Protein AF-A0A1Y3B7G5-F1 (afdb_monomer_lite)

Radius of gyration: 21.38 Å; chains: 1; bounding box: 63×50×47 Å

Structure (mmCIF, N/CA/C/O backbone):
data_AF-A0A1Y3B7G5-F1
#
_entry.id   AF-A0A1Y3B7G5-F1
#
loop_
_atom_site.group_PDB
_atom_site.id
_atom_site.type_symbol
_atom_site.label_atom_id
_atom_site.label_alt_id
_atom_site.label_comp_id
_atom_site.label_asym_id
_atom_site.label_entity_id
_atom_site.label_seq_id
_atom_site.pdbx_PDB_ins_code
_atom_site.Cartn_x
_atom_site.Cartn_y
_atom_site.Cartn_z
_atom_site.occupancy
_atom_site.B_iso_or_equiv
_atom_site.auth_seq_id
_atom_site.auth_comp_id
_atom_site.auth_asym_id
_atom_site.auth_atom_id
_atom_site.pdbx_PDB_model_num
ATOM 1 N N . SER A 1 1 ? 51.026 -21.043 24.829 1.00 43.31 1 SER A N 1
ATOM 2 C CA . SER A 1 1 ? 50.338 -20.040 25.660 1.00 43.31 1 SER A CA 1
ATOM 3 C C . SER A 1 1 ? 49.312 -19.300 24.830 1.00 43.31 1 SER A C 1
ATOM 5 O O . SER A 1 1 ? 49.704 -18.694 23.846 1.00 43.31 1 SER A O 1
ATOM 7 N N . HIS A 1 2 ? 48.044 -19.485 25.214 1.00 44.12 2 HIS A N 1
ATOM 8 C CA . HIS A 1 2 ? 46.829 -18.646 25.134 1.00 44.12 2 HIS A CA 1
ATOM 9 C C . HIS A 1 2 ? 46.890 -17.358 24.268 1.00 44.12 2 HIS A C 1
ATOM 11 O O . HIS A 1 2 ? 47.874 -16.636 24.314 1.00 44.12 2 HIS A O 1
ATOM 17 N N . SER A 1 3 ? 45.877 -16.963 23.488 1.00 45.88 3 SER A N 1
ATOM 18 C CA . SER A 1 3 ? 44.441 -17.000 23.791 1.00 45.88 3 SER A CA 1
ATOM 19 C C . SER A 1 3 ? 43.591 -16.850 22.524 1.00 45.88 3 SER A C 1
ATOM 21 O O . SER A 1 3 ? 43.829 -15.957 21.709 1.00 45.88 3 SER A O 1
ATOM 23 N N . GLY A 1 4 ? 42.544 -17.670 22.416 1.00 49.28 4 GLY A N 1
ATOM 24 C CA . GLY A 1 4 ? 41.399 -17.397 21.556 1.00 49.28 4 GLY A CA 1
ATOM 25 C C . GLY A 1 4 ? 40.561 -16.246 22.114 1.00 49.28 4 GLY A C 1
ATOM 26 O O . GLY A 1 4 ? 40.390 -16.127 23.325 1.00 49.28 4 GLY A O 1
ATOM 27 N N . HIS A 1 5 ? 40.023 -15.411 21.226 1.00 49.09 5 HIS A N 1
ATOM 28 C CA . HIS A 1 5 ? 39.014 -14.417 21.578 1.00 49.09 5 HIS A CA 1
ATOM 29 C C . HIS A 1 5 ? 37.692 -14.768 20.905 1.00 49.09 5 HIS A C 1
ATOM 31 O O . HIS A 1 5 ? 37.455 -14.510 19.724 1.00 49.09 5 HIS A O 1
ATOM 37 N N . HIS A 1 6 ? 36.839 -15.382 21.718 1.00 52.28 6 HIS A N 1
ATOM 38 C CA . HIS A 1 6 ? 35.413 -15.534 21.509 1.00 52.28 6 HIS A CA 1
ATOM 39 C C . HIS A 1 6 ? 34.762 -14.148 21.425 1.00 52.28 6 HIS A C 1
ATOM 41 O O . HIS A 1 6 ? 34.820 -13.383 22.383 1.00 52.28 6 HIS A O 1
ATOM 47 N N . HIS A 1 7 ? 34.093 -13.845 20.314 1.00 52.41 7 HIS A N 1
ATOM 48 C CA . HIS A 1 7 ? 33.145 -12.733 20.242 1.00 52.41 7 HIS A CA 1
ATOM 49 C C . HIS A 1 7 ? 31.744 -13.305 20.044 1.00 52.41 7 HIS A C 1
ATOM 51 O O . HIS A 1 7 ? 31.170 -13.277 18.959 1.00 52.41 7 HIS A O 1
ATOM 57 N N . SER A 1 8 ? 31.214 -13.861 21.130 1.00 49.69 8 SER A N 1
ATOM 58 C CA . SER A 1 8 ? 29.798 -14.182 21.283 1.00 49.69 8 SER A CA 1
ATOM 59 C C . SER A 1 8 ? 29.077 -12.933 21.788 1.00 49.69 8 SER A C 1
ATOM 61 O O . SER A 1 8 ? 28.769 -12.822 22.970 1.00 49.69 8 SER A O 1
ATOM 63 N N . SER A 1 9 ? 28.822 -11.961 20.917 1.00 52.50 9 SER A N 1
ATOM 64 C CA . SER A 1 9 ? 27.885 -10.875 21.215 1.00 52.50 9 SER A CA 1
ATOM 65 C C . SER A 1 9 ? 26.568 -11.186 20.518 1.00 52.50 9 SER A C 1
ATOM 67 O O . SER A 1 9 ? 26.358 -10.885 19.344 1.00 52.50 9 SER A O 1
ATOM 69 N N . GLY A 1 10 ? 25.681 -11.848 21.266 1.00 48.31 10 GLY A N 1
ATOM 70 C CA . GLY A 1 10 ? 24.293 -12.060 20.883 1.00 48.31 10 GLY A CA 1
ATOM 71 C C . GLY A 1 10 ? 23.637 -10.719 20.582 1.00 48.31 10 GLY A C 1
ATOM 72 O O . GLY A 1 10 ? 23.247 -9.983 21.486 1.00 48.31 10 GLY A O 1
ATOM 73 N N . THR A 1 11 ? 23.526 -10.395 19.297 1.00 56.56 11 THR A N 1
ATOM 74 C CA . THR A 1 11 ? 22.669 -9.308 18.849 1.00 56.56 11 THR A CA 1
ATOM 75 C C . THR A 1 11 ? 21.243 -9.792 19.057 1.00 56.56 11 THR A C 1
ATOM 77 O O . THR A 1 11 ? 20.764 -10.711 18.390 1.00 56.56 11 THR A O 1
ATOM 80 N N . SER A 1 12 ? 20.569 -9.219 20.050 1.00 52.69 12 SER A N 1
ATOM 81 C CA . SER A 1 12 ? 19.129 -9.332 20.225 1.00 52.69 12 SER A CA 1
ATOM 82 C C . SER A 1 12 ? 18.471 -8.764 18.969 1.00 52.69 12 SER A C 1
ATOM 84 O O . SER A 1 12 ? 18.180 -7.575 18.847 1.00 52.69 12 SER A O 1
ATOM 86 N N . SER A 1 13 ? 18.296 -9.634 17.980 1.00 52.88 13 SER A N 1
ATOM 87 C CA . SER A 1 13 ? 17.646 -9.369 16.708 1.00 52.88 13 SER A CA 1
ATOM 88 C C . SER A 1 13 ? 16.163 -9.175 16.989 1.00 52.88 13 SER A C 1
ATOM 90 O O . SER A 1 13 ? 15.345 -10.069 16.780 1.00 52.88 13 SER A O 1
ATOM 92 N N . ARG A 1 14 ? 15.810 -7.995 17.521 1.00 51.09 14 ARG A N 1
ATOM 93 C CA . ARG A 1 14 ? 14.420 -7.586 17.703 1.00 51.09 14 ARG A CA 1
ATOM 94 C C . ARG A 1 14 ? 13.791 -7.622 16.325 1.00 51.09 14 ARG A C 1
ATOM 96 O O . ARG A 1 14 ? 14.041 -6.759 15.483 1.00 51.09 14 ARG A O 1
ATOM 103 N N . THR A 1 15 ? 13.043 -8.686 16.084 1.00 61.31 15 THR A N 1
ATOM 104 C CA . THR A 1 15 ? 12.454 -8.980 14.792 1.00 61.31 15 THR A CA 1
ATOM 105 C C . THR A 1 15 ? 11.588 -7.783 14.441 1.00 61.31 15 THR A C 1
ATOM 107 O O . THR A 1 15 ? 10.715 -7.393 15.220 1.00 61.31 15 THR A O 1
ATOM 110 N N . ARG A 1 16 ? 11.892 -7.116 13.323 1.00 69.06 16 ARG A N 1
ATOM 111 C CA . ARG A 1 16 ? 11.153 -5.925 12.899 1.00 69.06 16 ARG A CA 1
ATOM 112 C C . ARG A 1 16 ? 9.677 -6.304 12.805 1.00 69.06 16 ARG A C 1
ATOM 114 O O . ARG A 1 16 ? 9.315 -7.105 11.945 1.00 69.06 16 ARG A O 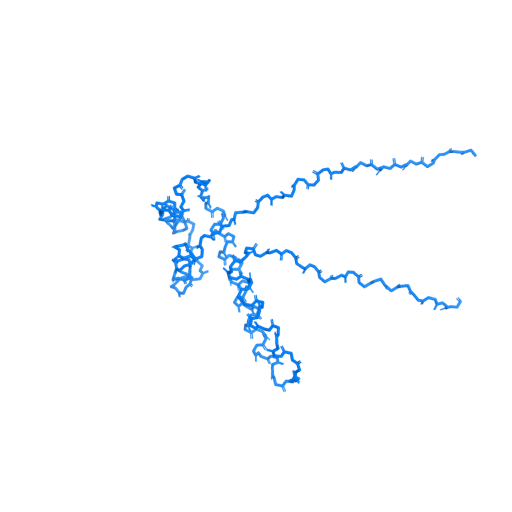1
ATOM 121 N N . ILE A 1 17 ? 8.847 -5.734 13.680 1.00 75.25 17 ILE A N 1
ATOM 122 C CA . ILE A 1 17 ? 7.403 -5.971 13.658 1.00 75.25 17 ILE A CA 1
ATOM 123 C C . ILE A 1 17 ? 6.881 -5.560 12.284 1.00 75.25 17 ILE A C 1
ATOM 125 O O . ILE A 1 17 ? 7.134 -4.447 11.811 1.00 75.25 17 ILE A O 1
ATOM 129 N N . ARG A 1 18 ? 6.204 -6.496 11.623 1.00 79.56 18 ARG A N 1
ATOM 130 C CA . ARG A 1 18 ? 5.656 -6.298 10.286 1.00 79.56 18 ARG A CA 1
ATOM 131 C C . ARG A 1 18 ? 4.338 -5.549 10.378 1.00 79.56 18 ARG A C 1
ATOM 133 O O . ARG A 1 18 ? 3.460 -5.915 11.148 1.00 79.56 18 ARG A O 1
ATOM 140 N N . THR A 1 19 ? 4.204 -4.518 9.554 1.00 87.75 19 THR A N 1
ATOM 141 C CA . THR A 1 19 ? 2.919 -3.872 9.295 1.00 87.75 19 THR A CA 1
ATOM 142 C C . THR A 1 19 ? 2.067 -4.822 8.452 1.00 87.75 19 THR A C 1
ATOM 144 O O . THR A 1 19 ? 2.437 -5.107 7.313 1.00 87.75 19 THR A O 1
ATOM 147 N N . SER A 1 20 ? 0.959 -5.323 9.001 1.00 87.88 20 SER A N 1
ATOM 148 C CA . SER A 1 20 ? -0.060 -6.069 8.252 1.00 87.88 20 SER A CA 1
ATOM 149 C C . SER A 1 20 ? -1.093 -5.116 7.652 1.00 87.88 20 SER A C 1
ATOM 151 O O . SER A 1 20 ? -1.337 -4.045 8.215 1.00 87.88 20 SER A O 1
ATOM 153 N N . PHE A 1 21 ? -1.666 -5.499 6.510 1.00 91.94 21 PHE A N 1
ATOM 154 C CA . PHE A 1 21 ? -2.811 -4.835 5.886 1.00 91.94 21 PHE A CA 1
ATOM 155 C C . PHE A 1 21 ? -4.056 -5.695 6.069 1.00 91.94 21 PHE A C 1
ATOM 157 O O . PHE A 1 21 ? -3.955 -6.921 6.068 1.00 91.94 21 PHE A O 1
ATOM 164 N N . ASP A 1 22 ? -5.202 -5.052 6.239 1.00 92.25 22 ASP A N 1
ATOM 165 C CA . ASP A 1 22 ? -6.476 -5.743 6.396 1.00 92.25 22 ASP A CA 1
ATOM 166 C C . ASP A 1 22 ? -6.935 -6.386 5.070 1.00 92.25 22 ASP A C 1
ATOM 168 O O . ASP A 1 22 ? -6.993 -5.688 4.047 1.00 92.25 22 ASP A O 1
ATOM 172 N N . PRO A 1 23 ? -7.237 -7.698 5.050 1.00 91.88 23 PRO A N 1
ATOM 173 C CA . PRO A 1 23 ? -7.547 -8.399 3.811 1.00 91.88 23 PRO A CA 1
ATOM 174 C C . PRO A 1 23 ? -8.897 -8.013 3.203 1.00 91.88 23 PRO A C 1
ATOM 176 O O . PRO A 1 23 ? -9.049 -8.120 1.987 1.00 91.88 23 PRO A O 1
ATOM 179 N N . GLU A 1 24 ? -9.854 -7.542 4.005 1.00 89.56 24 GLU A N 1
ATOM 180 C CA . GLU A 1 24 ? -11.214 -7.257 3.539 1.00 89.56 24 GLU A CA 1
ATOM 181 C C . GLU A 1 24 ? -11.396 -5.795 3.134 1.00 89.56 24 GLU A C 1
ATOM 183 O O . GLU A 1 24 ? -12.091 -5.505 2.162 1.00 89.56 24 GLU A O 1
ATOM 188 N N . LEU A 1 25 ? -10.754 -4.862 3.840 1.00 90.94 25 LEU A N 1
ATOM 189 C CA . LEU A 1 25 ? -10.997 -3.430 3.643 1.00 90.94 25 LEU A CA 1
ATOM 190 C C . LEU A 1 25 ? -9.833 -2.697 2.968 1.00 90.94 25 LEU A C 1
ATOM 192 O O . LEU A 1 25 ? -10.055 -1.772 2.181 1.00 90.94 25 LEU A O 1
ATOM 196 N N . GLU A 1 26 ? -8.589 -3.095 3.238 1.00 93.81 26 GLU A N 1
ATOM 197 C CA . GLU A 1 26 ? -7.404 -2.377 2.744 1.00 93.81 26 GLU A CA 1
ATOM 198 C C . GLU A 1 26 ? -6.863 -2.971 1.444 1.00 93.81 26 GLU A C 1
ATOM 200 O O . GLU A 1 26 ? -6.568 -2.231 0.498 1.00 93.81 26 GLU A O 1
ATOM 205 N N . LEU A 1 27 ? -6.744 -4.301 1.371 1.00 93.19 27 LEU A N 1
ATOM 206 C CA . LEU A 1 27 ? -6.206 -4.969 0.184 1.00 93.19 27 LEU A CA 1
ATOM 207 C C . LEU A 1 27 ? -7.034 -4.719 -1.088 1.00 93.19 27 LEU A C 1
ATOM 209 O O . LEU A 1 27 ? -6.414 -4.430 -2.115 1.00 93.19 27 LEU A O 1
ATOM 213 N N . PRO A 1 28 ? -8.384 -4.737 -1.078 1.00 94.56 28 PRO A N 1
ATOM 214 C CA . PRO A 1 28 ? -9.153 -4.471 -2.294 1.00 94.56 28 PRO A CA 1
ATOM 215 C C . PRO A 1 28 ? -8.892 -3.079 -2.883 1.00 94.56 28 PRO A C 1
ATOM 217 O O . PRO A 1 28 ? -8.795 -2.936 -4.104 1.00 94.56 28 PRO A O 1
ATOM 220 N N . LYS A 1 29 ? -8.694 -2.057 -2.036 1.00 95.00 29 LYS A N 1
ATOM 221 C CA . LYS A 1 29 ? -8.325 -0.705 -2.490 1.00 95.00 29 LYS A CA 1
ATOM 222 C C . LYS A 1 29 ? -6.931 -0.671 -3.102 1.00 95.00 29 LYS A C 1
ATOM 224 O O . LYS A 1 29 ? -6.753 -0.135 -4.192 1.00 95.00 29 LYS A O 1
ATOM 229 N N . LEU A 1 30 ? -5.957 -1.289 -2.433 1.00 95.62 30 LEU A N 1
ATOM 230 C CA . LEU A 1 30 ? -4.585 -1.376 -2.932 1.00 95.62 30 LEU A CA 1
ATOM 231 C C . LEU A 1 30 ? -4.514 -2.103 -4.284 1.00 95.62 30 LEU A C 1
ATOM 233 O O . LEU A 1 30 ? -3.807 -1.648 -5.182 1.00 95.62 30 LEU A O 1
ATOM 237 N N . HIS A 1 31 ? -5.284 -3.180 -4.466 1.00 93.50 31 HIS A N 1
ATOM 238 C CA . HIS A 1 31 ? -5.395 -3.875 -5.752 1.00 93.50 31 HIS A CA 1
ATOM 239 C C . HIS A 1 31 ? -6.027 -3.003 -6.837 1.00 93.50 31 HIS A C 1
ATOM 241 O O . HIS A 1 31 ? -5.496 -2.949 -7.947 1.00 93.50 31 HIS A O 1
ATOM 247 N N . LYS A 1 32 ? -7.113 -2.286 -6.520 1.00 95.44 32 LYS A N 1
ATOM 248 C CA . LYS A 1 32 ? -7.750 -1.352 -7.456 1.00 95.44 32 LYS A CA 1
ATOM 249 C C . LYS A 1 32 ? -6.761 -0.285 -7.931 1.00 95.44 32 LYS A C 1
ATOM 251 O O . LYS A 1 32 ? -6.545 -0.146 -9.132 1.00 95.44 32 LYS A O 1
ATOM 256 N N . TRP A 1 33 ? -6.090 0.400 -7.004 1.00 96.81 33 TRP A N 1
ATOM 257 C CA . TRP A 1 33 ? -5.093 1.414 -7.356 1.00 96.81 33 TRP A CA 1
ATOM 258 C C . TRP A 1 33 ? -3.904 0.832 -8.114 1.00 96.81 33 TRP A C 1
ATOM 260 O O . TRP A 1 33 ? -3.361 1.492 -8.992 1.00 96.81 33 TRP A O 1
ATOM 270 N N . PHE A 1 34 ? -3.498 -0.404 -7.815 1.00 95.25 34 PHE A N 1
ATOM 271 C CA . PHE A 1 34 ? -2.435 -1.077 -8.557 1.00 95.25 34 PHE A CA 1
ATOM 272 C C . PHE A 1 34 ? -2.817 -1.363 -10.013 1.00 95.25 34 PHE A C 1
ATOM 274 O O . PHE A 1 34 ? -1.971 -1.208 -10.895 1.00 95.25 34 PHE A O 1
ATOM 281 N N . ALA A 1 35 ? -4.064 -1.769 -10.264 1.00 94.19 35 ALA A N 1
ATOM 282 C CA . ALA A 1 35 ? -4.576 -2.001 -11.612 1.00 94.19 35 ALA A CA 1
ATOM 283 C C . ALA A 1 35 ? -4.682 -0.694 -12.418 1.00 94.19 35 ALA A C 1
ATOM 285 O O . ALA A 1 35 ? -4.340 -0.680 -13.598 1.00 94.19 35 ALA A O 1
ATOM 286 N N . GLU A 1 36 ? -5.098 0.400 -11.773 1.00 93.75 36 GLU A N 1
ATOM 287 C CA . GLU A 1 36 ? -5.204 1.730 -12.390 1.00 93.75 36 GLU A CA 1
ATOM 288 C C . GLU A 1 36 ? -3.829 2.369 -12.641 1.00 93.75 36 GLU A C 1
ATOM 290 O O . GLU A 1 36 ? -3.557 2.891 -13.721 1.00 93.75 36 GLU A O 1
ATOM 295 N N . ASN A 1 37 ? -2.942 2.328 -11.645 1.00 92.19 37 ASN A N 1
ATOM 296 C CA . ASN A 1 37 ? -1.604 2.894 -11.718 1.00 92.19 37 ASN A CA 1
ATOM 297 C C . ASN A 1 37 ? -0.598 2.049 -10.921 1.00 92.19 37 ASN A C 1
AT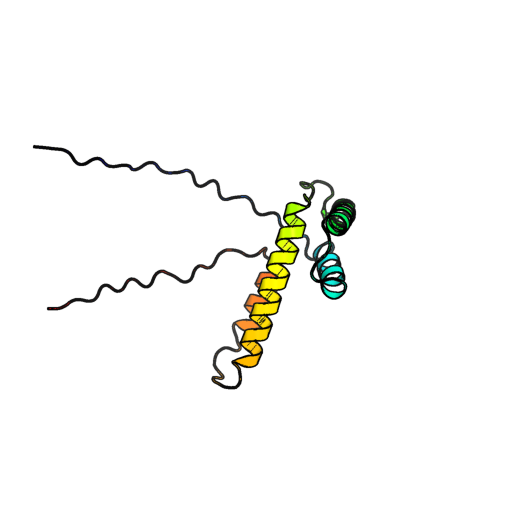OM 299 O O . ASN A 1 37 ? -0.473 2.142 -9.699 1.00 92.19 37 ASN A O 1
ATOM 303 N N . ARG A 1 38 ? 0.225 1.280 -11.638 1.00 91.12 38 ARG A N 1
ATOM 304 C CA . ARG A 1 38 ? 1.257 0.403 -11.047 1.00 91.12 38 ARG A CA 1
ATOM 305 C C . ARG A 1 38 ? 2.410 1.167 -10.377 1.00 91.12 38 ARG A C 1
ATOM 307 O O . ARG A 1 38 ? 3.188 0.574 -9.613 1.00 91.12 38 ARG A O 1
ATOM 314 N N . HIS A 1 39 ? 2.558 2.457 -10.678 1.00 95.50 39 HIS A N 1
ATOM 315 C CA . HIS A 1 39 ? 3.647 3.324 -10.227 1.00 95.50 39 HIS A CA 1
ATOM 316 C C . HIS A 1 39 ? 3.106 4.692 -9.774 1.00 95.50 39 HIS A C 1
ATOM 318 O O . HIS A 1 39 ? 3.418 5.711 -10.393 1.00 95.50 39 HIS A O 1
ATOM 324 N N . PRO A 1 40 ? 2.309 4.738 -8.690 1.00 95.69 40 PRO A N 1
ATOM 325 C CA . PRO A 1 40 ? 1.766 5.994 -8.194 1.00 95.69 40 PRO A CA 1
ATOM 326 C C . PRO A 1 40 ? 2.877 6.941 -7.739 1.00 95.69 40 PRO A C 1
ATOM 328 O O . PRO A 1 40 ? 3.905 6.518 -7.194 1.00 95.69 40 PRO A O 1
ATOM 331 N N . SER A 1 41 ? 2.658 8.236 -7.953 1.00 97.56 41 SER A N 1
ATOM 332 C CA . SER A 1 41 ? 3.556 9.286 -7.482 1.00 97.56 41 SER A CA 1
ATOM 333 C C . SER A 1 41 ? 3.529 9.390 -5.953 1.00 97.56 41 SER A C 1
ATOM 335 O O . SER A 1 41 ? 2.618 8.906 -5.279 1.00 97.56 41 SER A O 1
ATOM 337 N N . ARG A 1 42 ? 4.525 10.062 -5.366 1.00 95.94 42 ARG A N 1
ATOM 338 C CA . ARG A 1 42 ? 4.614 10.216 -3.905 1.00 95.94 42 ARG A CA 1
ATOM 339 C C . ARG A 1 42 ? 3.386 10.914 -3.307 1.00 95.94 42 ARG A C 1
ATOM 341 O O . ARG A 1 42 ? 2.987 10.538 -2.205 1.00 95.94 42 ARG A O 1
ATOM 348 N N . SER A 1 43 ? 2.811 11.885 -4.021 1.00 97.44 43 SER A N 1
ATOM 349 C CA . SER A 1 43 ? 1.597 12.599 -3.613 1.00 97.44 43 SER A CA 1
ATOM 350 C C . SER A 1 43 ? 0.364 11.699 -3.669 1.00 97.44 43 SER A C 1
ATOM 352 O O . SER A 1 43 ? -0.385 11.649 -2.698 1.00 97.44 43 SER A O 1
ATOM 354 N N . GLN A 1 44 ? 0.210 10.897 -4.727 1.00 96.94 44 GLN A N 1
ATOM 355 C CA . GLN A 1 44 ? -0.869 9.904 -4.818 1.00 96.94 44 GLN A CA 1
ATOM 356 C C . GLN A 1 44 ? -0.790 8.886 -3.675 1.00 96.94 44 GLN A C 1
ATOM 358 O O . GLN A 1 44 ? -1.790 8.575 -3.038 1.00 96.94 44 GLN A O 1
ATOM 363 N N . VAL A 1 45 ? 0.415 8.419 -3.331 1.00 97.06 45 VAL A N 1
ATOM 364 C CA . VAL A 1 45 ? 0.568 7.495 -2.198 1.00 97.06 45 VAL A CA 1
ATOM 365 C C . VAL A 1 45 ? 0.191 8.154 -0.864 1.00 97.06 45 VAL A C 1
ATOM 367 O O . VAL A 1 45 ? -0.350 7.480 0.010 1.00 97.06 45 VAL A O 1
ATOM 370 N N . GLN A 1 46 ? 0.443 9.453 -0.674 1.00 97.94 46 GLN A N 1
ATOM 371 C CA . GLN A 1 46 ? -0.011 10.160 0.533 1.00 97.94 46 GLN A CA 1
ATOM 372 C C . GLN A 1 46 ? -1.538 10.188 0.638 1.00 97.94 46 GLN A C 1
ATOM 374 O O . GLN A 1 46 ? -2.074 9.985 1.729 1.00 97.94 46 GLN A O 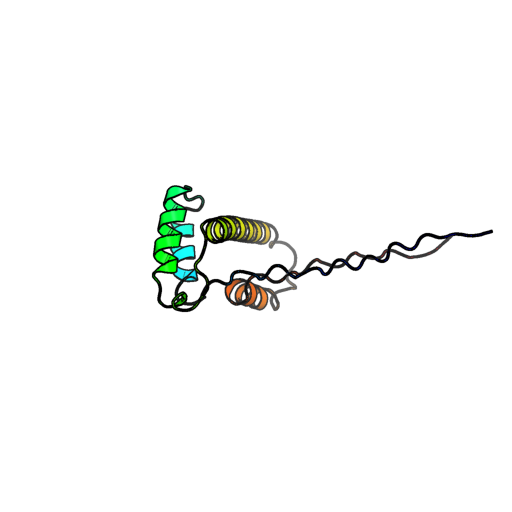1
ATOM 379 N N . GLU A 1 47 ? -2.229 10.392 -0.480 1.00 97.81 47 GLU A N 1
ATOM 380 C CA . GLU A 1 47 ? -3.689 10.337 -0.539 1.00 97.81 47 GLU A CA 1
ATOM 381 C C . GLU A 1 47 ? -4.209 8.932 -0.213 1.00 97.81 47 GLU A C 1
ATOM 383 O O . GLU A 1 47 ? -5.052 8.783 0.671 1.00 97.81 47 GLU A O 1
ATOM 388 N N . TYR A 1 48 ? -3.610 7.892 -0.800 1.00 97.62 48 TYR A N 1
ATOM 389 C CA . TYR A 1 48 ? -3.948 6.496 -0.497 1.00 97.62 48 TYR A CA 1
ATOM 390 C C . TYR A 1 48 ? -3.760 6.156 0.982 1.00 97.62 48 TYR A C 1
ATOM 392 O O . TYR A 1 48 ? -4.592 5.479 1.574 1.00 97.62 48 TYR A O 1
ATOM 400 N N . VAL A 1 49 ? -2.693 6.646 1.617 1.00 97.31 49 VAL A N 1
ATOM 401 C CA . VAL A 1 49 ? -2.473 6.457 3.060 1.00 97.31 49 VAL A CA 1
ATOM 402 C C . VAL A 1 49 ? -3.560 7.133 3.883 1.00 97.31 49 VAL A C 1
ATOM 404 O O . VAL A 1 49 ? -4.029 6.549 4.859 1.00 97.31 49 VAL A O 1
ATOM 407 N N . LYS A 1 50 ? -3.951 8.357 3.515 1.00 97.00 50 LYS A N 1
ATOM 408 C CA . LYS A 1 50 ? -5.027 9.081 4.197 1.00 97.00 50 LYS A CA 1
ATOM 409 C C . LYS A 1 50 ? -6.340 8.306 4.095 1.00 97.00 50 LYS A C 1
ATOM 411 O O . LYS A 1 50 ? -7.025 8.167 5.103 1.00 97.00 50 LYS A O 1
ATOM 416 N N . GLU A 1 51 ? -6.644 7.772 2.915 1.00 96.50 51 GLU A N 1
ATOM 417 C CA . GLU A 1 51 ? -7.841 6.965 2.685 1.00 96.50 51 GLU A CA 1
ATOM 418 C C . GLU A 1 51 ?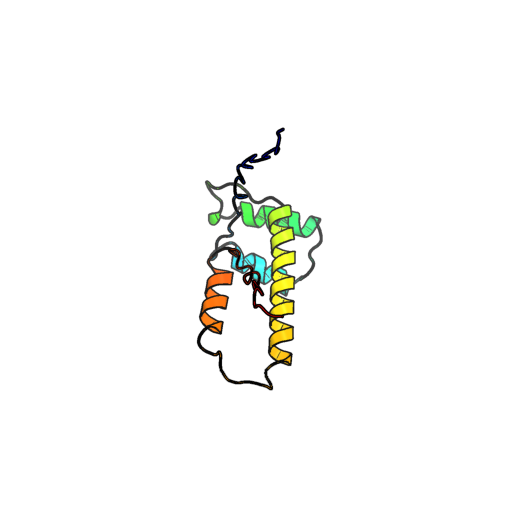 -7.793 5.623 3.427 1.00 96.50 51 GLU A C 1
ATOM 420 O O . GLU A 1 51 ? -8.776 5.235 4.044 1.00 96.50 51 GLU A O 1
ATOM 425 N N . LEU A 1 52 ? -6.654 4.925 3.447 1.00 96.25 52 LEU A N 1
ATOM 426 C CA . LEU A 1 52 ? -6.518 3.668 4.195 1.00 96.25 52 LEU A CA 1
ATOM 427 C C . LEU A 1 52 ? -6.615 3.884 5.711 1.00 96.25 52 LEU A C 1
ATOM 429 O O . LEU A 1 52 ? -7.207 3.075 6.416 1.00 96.25 52 LEU A O 1
ATOM 433 N N . ASN A 1 53 ? -6.048 4.976 6.226 1.00 95.62 53 ASN A N 1
ATOM 434 C CA . ASN A 1 53 ? -6.095 5.289 7.654 1.00 95.62 53 ASN A CA 1
ATOM 435 C C . ASN A 1 53 ? -7.460 5.806 8.126 1.00 95.62 53 ASN A C 1
ATOM 437 O O . ASN A 1 53 ? -7.705 5.791 9.332 1.00 95.62 53 ASN A O 1
ATOM 441 N N . SER A 1 54 ? -8.336 6.265 7.226 1.00 95.25 54 SER A N 1
ATOM 442 C CA . SER A 1 54 ? -9.707 6.653 7.584 1.00 95.25 54 SER A CA 1
ATOM 443 C C . SER A 1 54 ? -10.669 5.463 7.663 1.00 95.25 54 SER A C 1
ATOM 445 O O . SER A 1 54 ? -11.786 5.622 8.162 1.00 95.25 54 SER A O 1
ATOM 447 N N . LEU A 1 55 ? -10.245 4.275 7.215 1.00 93.12 55 LEU A N 1
ATOM 448 C CA . LEU A 1 55 ? -11.035 3.050 7.300 1.00 93.12 55 LEU A CA 1
ATOM 449 C C . LEU A 1 55 ? -11.204 2.566 8.739 1.00 93.12 55 LEU A C 1
ATOM 451 O O . LEU A 1 55 ? -10.362 2.768 9.617 1.00 93.12 55 LEU A O 1
ATOM 455 N N . GLU A 1 56 ? -12.299 1.847 8.965 1.00 90.81 56 GLU A N 1
ATOM 456 C CA . GLU A 1 56 ? -12.573 1.201 10.246 1.00 90.81 56 GLU A CA 1
ATOM 457 C C . GLU A 1 56 ? -11.542 0.126 10.613 1.00 90.81 56 GLU A C 1
ATOM 459 O O . GLU A 1 56 ? -11.206 0.011 11.789 1.00 90.81 56 GLU A O 1
ATOM 464 N N . SER A 1 57 ? -10.937 -0.549 9.625 1.00 89.69 57 SER A N 1
ATOM 465 C CA . SER A 1 57 ? -9.863 -1.542 9.819 1.00 89.69 57 SER A CA 1
ATOM 466 C C . SER A 1 57 ? -8.653 -1.011 10.602 1.00 89.69 57 SER A C 1
ATOM 468 O O . SER A 1 57 ? -7.880 -1.790 11.176 1.00 89.69 57 SER A O 1
ATOM 470 N N . ARG A 1 58 ? -8.472 0.318 10.626 1.00 90.31 58 ARG A N 1
ATOM 471 C CA . ARG A 1 58 ? -7.376 1.019 11.310 1.00 90.31 58 ARG A CA 1
ATOM 472 C C . ARG A 1 58 ? -7.779 1.694 12.611 1.00 90.31 58 ARG A C 1
ATOM 474 O O . ARG A 1 58 ? -6.883 2.109 13.353 1.00 90.31 58 ARG A O 1
ATOM 481 N N . LYS A 1 59 ? -9.072 1.777 12.937 1.00 87.19 59 LYS A N 1
ATOM 482 C CA . LYS A 1 59 ? -9.515 2.337 14.221 1.00 87.19 59 LYS A CA 1
ATOM 483 C C . LYS A 1 59 ? -8.947 1.479 15.358 1.00 87.19 59 LYS A C 1
ATOM 485 O O . LYS A 1 59 ? -9.173 0.277 15.420 1.00 87.19 59 LYS A O 1
ATOM 490 N N . GLY A 1 60 ? -8.151 2.093 16.235 1.00 85.38 60 GLY A N 1
ATOM 491 C CA . GLY A 1 60 ? -7.505 1.403 17.360 1.00 85.38 60 GLY A CA 1
ATOM 492 C C . GLY A 1 60 ? -6.194 0.671 17.034 1.00 85.38 60 GLY A C 1
ATOM 493 O O . GLY A 1 60 ? -5.663 -0.021 17.900 1.00 85.38 60 GLY A O 1
ATOM 494 N N . ARG A 1 61 ? -5.633 0.824 15.824 1.00 88.88 61 ARG A N 1
ATOM 495 C CA . ARG A 1 61 ? -4.314 0.278 15.440 1.00 88.88 61 ARG A CA 1
ATOM 496 C C . ARG A 1 61 ? -3.335 1.397 15.070 1.00 88.88 61 ARG A C 1
ATOM 498 O O . ARG A 1 61 ? -3.718 2.548 14.880 1.00 88.88 61 ARG A O 1
ATOM 505 N N . LYS A 1 62 ? -2.045 1.058 14.939 1.00 89.50 62 LYS A N 1
ATOM 506 C CA . LYS A 1 62 ? -1.030 2.008 14.454 1.00 89.50 62 LYS A CA 1
ATOM 507 C C . LYS A 1 62 ? -1.378 2.456 13.020 1.00 89.50 62 LYS A C 1
ATOM 509 O O . LYS A 1 62 ? -1.574 1.581 12.165 1.00 89.50 62 LYS A O 1
ATOM 514 N N . PRO A 1 63 ? -1.406 3.772 12.737 1.00 93.00 63 PRO A N 1
ATOM 515 C CA . PRO A 1 63 ? -1.660 4.272 11.395 1.00 93.00 63 PRO A CA 1
ATOM 516 C C . PRO A 1 63 ? -0.525 3.896 10.441 1.00 93.00 63 PRO A C 1
ATOM 518 O O . PRO A 1 63 ? 0.646 3.770 10.821 1.00 93.00 63 PRO A O 1
ATOM 521 N N . LEU A 1 64 ? -0.887 3.728 9.178 1.00 94.81 64 LEU A N 1
ATOM 522 C CA . LEU A 1 64 ? 0.036 3.505 8.084 1.00 94.81 64 LEU A CA 1
ATOM 523 C C . LEU A 1 64 ? 0.812 4.784 7.778 1.00 94.81 64 LEU A C 1
ATOM 525 O O . LEU A 1 64 ? 0.246 5.862 7.635 1.00 94.81 64 LEU A O 1
ATOM 529 N N . ASP A 1 65 ? 2.121 4.631 7.629 1.00 95.62 65 ASP A N 1
ATOM 530 C CA . ASP A 1 65 ? 2.994 5.615 6.988 1.00 95.62 65 ASP A CA 1
ATOM 531 C C . ASP A 1 65 ? 3.064 5.336 5.479 1.00 95.62 65 ASP A C 1
ATOM 533 O O . ASP A 1 65 ? 2.978 4.179 5.051 1.00 95.62 65 ASP A O 1
ATOM 537 N N . VAL A 1 66 ? 3.314 6.378 4.690 1.00 96.00 66 VAL A N 1
ATOM 538 C CA . VAL A 1 66 ? 3.590 6.306 3.251 1.00 96.00 66 VAL A CA 1
ATOM 539 C C . VAL A 1 66 ? 4.608 5.240 2.883 1.00 96.00 66 VAL A C 1
ATOM 541 O O . VAL A 1 66 ? 4.403 4.516 1.909 1.00 96.00 66 VAL A O 1
ATOM 544 N N . ASN A 1 67 ? 5.667 5.073 3.666 1.00 95.75 67 ASN A N 1
ATOM 545 C CA . ASN A 1 67 ? 6.665 4.049 3.389 1.00 95.75 67 ASN A CA 1
ATOM 546 C C . ASN A 1 67 ? 6.050 2.641 3.342 1.00 95.75 67 ASN A C 1
ATOM 548 O O . ASN A 1 67 ? 6.442 1.847 2.491 1.00 95.75 67 ASN A O 1
ATOM 552 N N . ASN A 1 68 ? 5.056 2.334 4.186 1.00 95.50 68 ASN A N 1
ATOM 553 C CA . ASN A 1 68 ? 4.388 1.026 4.172 1.00 95.50 68 ASN A CA 1
ATOM 554 C C . ASN A 1 68 ? 3.695 0.779 2.831 1.00 95.50 68 ASN A C 1
ATOM 556 O O . ASN A 1 68 ? 3.857 -0.292 2.251 1.00 95.50 68 ASN A O 1
ATOM 560 N N . VAL A 1 69 ? 2.988 1.785 2.313 1.00 95.69 69 VAL A N 1
ATOM 561 C CA . VAL A 1 69 ? 2.268 1.687 1.038 1.00 95.69 69 VAL A CA 1
ATOM 562 C C . VAL A 1 69 ? 3.244 1.680 -0.143 1.00 95.69 69 VAL A C 1
ATOM 564 O O . VAL A 1 69 ? 3.119 0.844 -1.031 1.00 95.69 69 VAL A O 1
ATOM 567 N N . VAL A 1 70 ? 4.303 2.500 -0.126 1.00 96.19 70 VAL A N 1
ATOM 568 C CA . VAL A 1 70 ? 5.373 2.443 -1.145 1.00 96.19 70 VAL A CA 1
ATOM 569 C C . VAL A 1 70 ? 5.991 1.045 -1.215 1.00 96.19 70 VAL A C 1
ATOM 571 O O . VAL A 1 70 ? 6.186 0.499 -2.305 1.00 96.19 70 VAL A O 1
ATOM 574 N N . TYR A 1 71 ? 6.301 0.446 -0.062 1.00 95.94 71 TYR A N 1
ATOM 575 C CA . TYR A 1 71 ? 6.838 -0.911 -0.016 1.00 95.94 71 TYR A CA 1
ATOM 576 C C . TYR A 1 71 ? 5.825 -1.951 -0.482 1.00 95.94 71 TYR A C 1
ATOM 578 O O . TYR A 1 71 ? 6.228 -2.884 -1.179 1.00 95.94 71 TYR A O 1
ATOM 586 N N . TRP A 1 72 ? 4.541 -1.770 -0.173 1.00 95.94 72 TRP A N 1
ATOM 587 C CA . TRP A 1 72 ? 3.480 -2.621 -0.699 1.00 95.94 72 TRP A CA 1
ATOM 588 C C . TRP A 1 72 ? 3.472 -2.598 -2.236 1.00 95.94 72 TRP A C 1
ATOM 590 O O . TRP A 1 72 ? 3.605 -3.652 -2.850 1.00 95.94 72 TRP A O 1
ATOM 600 N N . PHE A 1 73 ? 3.493 -1.419 -2.873 1.00 97.19 73 PHE A N 1
ATOM 601 C CA . PHE A 1 73 ? 3.552 -1.309 -4.342 1.00 97.19 73 PHE A CA 1
ATOM 602 C C . PHE A 1 73 ? 4.827 -1.929 -4.935 1.00 97.19 73 PHE A C 1
ATOM 604 O O . PHE A 1 73 ? 4.784 -2.574 -5.985 1.00 97.19 73 PHE A O 1
ATOM 611 N N . LYS A 1 74 ? 5.981 -1.770 -4.269 1.00 95.12 74 LYS A N 1
ATOM 612 C CA . LYS A 1 74 ? 7.231 -2.434 -4.684 1.00 95.12 74 LYS A CA 1
ATOM 613 C C . LYS A 1 74 ? 7.092 -3.957 -4.657 1.00 95.12 74 LYS A C 1
ATOM 615 O O . LYS A 1 74 ? 7.527 -4.620 -5.597 1.00 95.12 74 LYS A O 1
ATOM 620 N N . ASN A 1 75 ? 6.503 -4.495 -3.593 1.00 95.31 75 ASN A N 1
ATOM 621 C CA . ASN A 1 75 ? 6.312 -5.928 -3.424 1.00 95.31 75 ASN A CA 1
ATOM 622 C C . ASN A 1 75 ? 5.280 -6.483 -4.419 1.00 95.31 75 ASN A C 1
ATOM 624 O O . ASN A 1 75 ? 5.575 -7.465 -5.096 1.00 95.31 75 ASN A O 1
ATOM 628 N N . ALA A 1 76 ? 4.154 -5.789 -4.608 1.00 94.88 76 ALA A N 1
ATOM 629 C CA . ALA A 1 76 ? 3.117 -6.140 -5.575 1.00 94.88 76 ALA A CA 1
ATOM 630 C C . ALA A 1 76 ? 3.674 -6.246 -7.005 1.00 94.88 76 ALA A C 1
ATOM 632 O O . ALA A 1 76 ? 3.443 -7.240 -7.693 1.00 94.88 76 ALA A O 1
ATOM 633 N N . ARG A 1 77 ? 4.511 -5.290 -7.440 1.00 96.19 77 ARG A N 1
ATOM 634 C CA . ARG A 1 77 ? 5.195 -5.390 -8.745 1.00 96.19 77 ARG A CA 1
ATOM 635 C C . ARG A 1 77 ? 6.144 -6.582 -8.829 1.00 96.19 77 ARG A C 1
ATOM 637 O O . ARG A 1 77 ? 6.197 -7.239 -9.865 1.00 96.19 77 ARG A O 1
ATOM 644 N N . ALA A 1 78 ? 6.902 -6.855 -7.767 1.00 93.69 78 ALA A N 1
ATOM 645 C CA . ALA A 1 78 ? 7.808 -8.000 -7.737 1.00 93.69 78 ALA A CA 1
ATOM 646 C C . ALA A 1 78 ? 7.038 -9.328 -7.830 1.00 93.69 78 ALA A C 1
ATOM 648 O O . ALA A 1 78 ? 7.465 -10.224 -8.556 1.00 93.69 78 ALA A O 1
ATOM 649 N N . ALA A 1 79 ? 5.896 -9.437 -7.147 1.00 88.12 79 ALA A N 1
ATOM 650 C CA . ALA A 1 79 ? 4.999 -10.584 -7.243 1.00 88.12 79 ALA A CA 1
ATOM 651 C C . ALA A 1 79 ? 4.421 -10.731 -8.661 1.00 88.12 79 ALA A C 1
ATOM 653 O O . ALA A 1 79 ? 4.523 -11.811 -9.240 1.00 88.12 79 ALA A O 1
ATOM 654 N N . HIS A 1 80 ? 3.933 -9.639 -9.261 1.00 89.50 80 HIS A N 1
ATOM 655 C CA . HIS A 1 80 ? 3.422 -9.631 -10.636 1.00 89.50 80 HIS A CA 1
ATOM 656 C C . HIS A 1 80 ? 4.472 -10.116 -11.646 1.00 89.50 80 HIS A C 1
ATOM 658 O O . HIS A 1 80 ? 4.201 -11.009 -12.443 1.00 89.50 80 HIS A O 1
ATOM 664 N N . LYS A 1 81 ? 5.708 -9.602 -11.564 1.00 87.19 81 LYS A N 1
ATOM 665 C CA . LYS A 1 81 ? 6.812 -10.031 -12.441 1.00 87.19 81 LYS A CA 1
ATOM 666 C C . LYS A 1 81 ? 7.174 -11.509 -12.246 1.00 87.19 81 LYS A C 1
ATOM 668 O O . LYS A 1 81 ? 7.507 -12.208 -13.199 1.00 87.19 81 LYS A O 1
ATOM 673 N N . ARG A 1 82 ? 7.129 -12.005 -11.004 1.00 80.00 82 ARG A N 1
ATOM 674 C CA . ARG A 1 82 ? 7.380 -13.425 -10.700 1.00 80.00 82 ARG A CA 1
ATOM 675 C C . ARG A 1 82 ? 6.282 -14.338 -11.241 1.00 80.00 82 ARG A C 1
ATOM 677 O O . ARG A 1 82 ? 6.592 -15.476 -11.575 1.00 80.00 82 ARG A O 1
ATOM 684 N N . ALA A 1 83 ? 5.038 -13.869 -11.303 1.00 79.12 83 ALA A N 1
ATOM 685 C CA . ALA A 1 83 ? 3.951 -14.610 -11.928 1.00 79.12 83 ALA A CA 1
ATOM 686 C C . ALA A 1 83 ? 4.168 -14.711 -13.447 1.00 79.12 83 ALA A C 1
ATOM 688 O O . ALA A 1 83 ? 4.164 -15.818 -13.975 1.00 79.12 83 ALA A O 1
ATOM 689 N N . GLU A 1 84 ? 4.480 -13.598 -14.122 1.00 70.44 84 GLU A N 1
ATOM 690 C CA . GLU A 1 84 ? 4.740 -13.557 -15.575 1.00 70.44 84 GLU A CA 1
ATOM 691 C C . GLU A 1 84 ? 5.839 -14.542 -16.020 1.00 70.44 84 GLU A C 1
ATOM 693 O O . GLU A 1 84 ? 5.644 -15.296 -16.967 1.00 70.44 84 GLU A O 1
ATOM 698 N N . LEU A 1 85 ? 6.971 -14.613 -15.306 1.00 60.25 85 LEU A N 1
ATOM 699 C CA . LEU A 1 85 ? 8.094 -15.502 -15.664 1.00 60.25 85 LEU A CA 1
ATOM 700 C C . LEU A 1 85 ? 7.782 -17.001 -15.505 1.00 60.25 85 LEU A C 1
ATOM 702 O O . LEU A 1 85 ? 8.410 -17.840 -16.154 1.00 60.25 85 LEU A O 1
ATOM 706 N N . LYS A 1 86 ? 6.813 -17.350 -14.652 1.00 53.53 86 LYS A N 1
ATOM 707 C CA . LYS A 1 86 ? 6.383 -18.741 -14.458 1.00 53.53 86 LYS A CA 1
ATOM 708 C C . LYS A 1 86 ? 5.445 -19.208 -15.566 1.00 53.53 86 LYS A C 1
ATOM 710 O O . LYS A 1 86 ? 5.531 -20.366 -15.953 1.00 53.53 86 LYS A O 1
ATOM 715 N N . PHE A 1 87 ? 4.623 -18.316 -16.121 1.00 51.56 87 PHE A N 1
ATOM 716 C CA . PHE A 1 87 ? 3.775 -18.650 -17.269 1.00 51.56 87 PHE A CA 1
ATOM 717 C C . PHE A 1 87 ? 4.586 -18.892 -18.551 1.00 51.56 87 PHE A C 1
ATOM 719 O O . PHE A 1 87 ? 4.187 -19.719 -19.361 1.00 51.56 87 PHE A O 1
ATOM 726 N N . VAL A 1 88 ? 5.753 -18.254 -18.706 1.00 51.59 88 VAL A N 1
ATOM 727 C CA . VAL A 1 88 ? 6.647 -18.478 -19.863 1.00 51.59 88 VAL A CA 1
ATOM 728 C C . VAL A 1 88 ? 7.432 -19.797 -19.754 1.00 51.59 88 VAL A C 1
ATOM 730 O O . VAL A 1 88 ? 7.853 -20.346 -20.764 1.00 51.59 88 VAL A O 1
ATOM 733 N N . SER A 1 89 ? 7.601 -20.345 -18.545 1.00 44.88 89 SER A N 1
ATOM 734 C CA . SER A 1 89 ? 8.393 -21.567 -18.308 1.00 44.88 89 SER A CA 1
ATOM 735 C C . SER A 1 89 ? 7.557 -22.859 -18.275 1.00 44.88 89 SER A C 1
ATOM 737 O O . SER A 1 89 ? 8.107 -23.929 -18.038 1.00 44.88 89 SER A O 1
ATOM 739 N N . ASN A 1 90 ? 6.234 -22.782 -18.471 1.00 40.62 90 ASN A N 1
ATOM 740 C CA . ASN A 1 90 ? 5.306 -23.892 -18.207 1.00 40.62 90 ASN A CA 1
ATOM 741 C C . ASN A 1 90 ? 5.006 -24.802 -19.417 1.00 40.62 90 ASN A C 1
ATOM 743 O O . ASN A 1 90 ? 4.090 -25.613 -19.338 1.00 40.62 90 ASN A O 1
ATOM 747 N N . ASP A 1 91 ? 5.767 -24.731 -20.513 1.00 45.56 91 ASP A N 1
ATOM 748 C CA . ASP A 1 91 ? 5.705 -25.773 -21.559 1.00 45.56 91 ASP A CA 1
ATOM 749 C C . ASP A 1 91 ? 6.536 -27.019 -21.189 1.00 45.56 91 ASP A C 1
ATOM 751 O O . ASP A 1 91 ? 6.570 -28.020 -21.895 1.00 45.56 91 ASP A O 1
ATOM 755 N N . SER A 1 92 ? 7.224 -27.007 -20.044 1.00 46.25 92 SER A N 1
ATOM 756 C CA . SER A 1 92 ? 8.045 -28.133 -19.611 1.00 46.25 92 SER A CA 1
ATOM 757 C C . SER A 1 92 ? 7.830 -28.421 -18.130 1.00 46.25 92 SER A C 1
ATOM 759 O O . SER A 1 92 ? 8.316 -27.694 -17.271 1.00 46.25 92 SER A O 1
ATOM 761 N N . ASN A 1 93 ? 7.189 -29.561 -17.859 1.00 37.91 93 ASN A N 1
ATOM 762 C CA . ASN A 1 93 ? 7.173 -30.286 -16.582 1.00 37.91 93 ASN A CA 1
ATOM 763 C C . ASN A 1 93 ? 5.928 -30.099 -15.680 1.00 37.91 93 ASN A C 1
ATOM 765 O O . ASN A 1 93 ? 5.896 -29.353 -14.700 1.00 37.91 93 ASN A O 1
ATOM 769 N N . LEU A 1 94 ? 4.904 -30.889 -16.013 1.00 45.44 94 LEU A N 1
ATOM 770 C CA . LEU A 1 94 ? 3.736 -31.225 -15.203 1.00 45.44 94 LEU A CA 1
ATOM 771 C C . LEU A 1 94 ? 4.155 -32.084 -13.995 1.00 45.44 94 LEU A C 1
ATOM 773 O O . LEU A 1 94 ? 4.283 -33.297 -14.130 1.00 45.44 94 LEU A O 1
ATOM 777 N N . SER A 1 95 ? 4.358 -31.490 -12.813 1.00 41.84 95 SER A N 1
ATOM 778 C CA . SER A 1 95 ? 4.453 -32.266 -11.552 1.00 41.84 95 SER A CA 1
ATOM 779 C C . SER A 1 95 ? 4.088 -31.529 -10.253 1.00 41.84 95 SER A C 1
ATOM 781 O O . SER A 1 95 ? 4.078 -32.163 -9.207 1.00 41.84 95 SER A O 1
ATOM 783 N N . ASN A 1 96 ? 3.728 -30.236 -10.253 1.00 41.56 96 ASN A N 1
ATOM 784 C CA . ASN A 1 96 ? 3.623 -29.477 -8.991 1.00 41.56 96 ASN A CA 1
ATOM 785 C C . ASN A 1 96 ? 2.285 -28.744 -8.745 1.00 41.56 96 ASN A C 1
ATOM 787 O O . ASN A 1 96 ? 2.257 -27.649 -8.179 1.00 41.56 96 ASN A O 1
ATOM 791 N N . HIS A 1 97 ? 1.153 -29.338 -9.137 1.00 44.03 97 HIS A N 1
ATOM 792 C CA . HIS A 1 97 ? -0.161 -28.675 -9.070 1.00 44.03 97 HIS A CA 1
ATOM 793 C C . HIS A 1 97 ? -0.836 -28.611 -7.686 1.00 44.03 97 HIS A C 1
ATOM 795 O O . HIS A 1 97 ? -1.841 -27.917 -7.552 1.00 44.03 97 HIS A O 1
ATOM 801 N N . SER A 1 98 ? -0.275 -29.208 -6.631 1.00 34.69 98 SER A N 1
ATOM 802 C CA . SER A 1 98 ? -0.914 -29.196 -5.299 1.00 34.69 98 SER A CA 1
ATOM 803 C C . SER A 1 98 ? -0.411 -28.094 -4.352 1.00 34.69 98 SER A C 1
ATOM 805 O O . SER A 1 98 ? -0.999 -27.880 -3.298 1.00 34.69 98 SER A O 1
ATOM 807 N N . PHE A 1 99 ? 0.635 -27.344 -4.725 1.00 42.72 99 PHE A N 1
ATOM 808 C CA . PHE A 1 99 ? 1.256 -26.314 -3.863 1.00 42.72 99 PHE A CA 1
ATOM 809 C C . PHE A 1 99 ? 0.972 -24.876 -4.329 1.00 42.72 99 PHE A C 1
ATOM 811 O O . PHE A 1 99 ? 1.177 -23.918 -3.583 1.00 42.72 99 PHE A O 1
ATOM 818 N N . ALA A 1 100 ? 0.511 -24.713 -5.575 1.00 48.69 100 ALA A N 1
ATOM 819 C CA . ALA A 1 100 ? 0.343 -23.412 -6.222 1.00 48.69 100 ALA A CA 1
ATOM 820 C C . ALA A 1 100 ? -0.877 -22.630 -5.702 1.00 48.69 100 ALA A C 1
ATOM 822 O O . ALA A 1 100 ? -0.785 -21.416 -5.532 1.00 48.69 100 ALA A O 1
ATOM 823 N N . ASN A 1 101 ? -1.980 -23.319 -5.379 1.00 43.50 101 ASN A N 1
ATOM 824 C CA . ASN A 1 101 ? -3.153 -22.681 -4.768 1.00 43.50 101 ASN A CA 1
ATOM 825 C C . ASN A 1 101 ? -2.907 -22.320 -3.294 1.00 43.50 101 ASN A C 1
ATOM 827 O O . ASN A 1 101 ? -3.281 -21.235 -2.862 1.00 43.50 101 ASN A O 1
ATOM 831 N N . ALA A 1 102 ? -2.196 -23.171 -2.545 1.00 41.00 102 ALA A N 1
ATOM 832 C CA . ALA A 1 102 ? -1.889 -22.918 -1.137 1.00 41.00 102 ALA A CA 1
ATOM 833 C C . ALA A 1 102 ? -0.979 -21.688 -0.939 1.00 41.00 102 ALA A C 1
ATOM 835 O O . ALA A 1 102 ? -1.223 -20.882 -0.046 1.00 41.00 102 ALA A O 1
ATOM 836 N N . LEU A 1 103 ? 0.028 -21.480 -1.802 1.00 47.28 103 LEU A N 1
ATOM 837 C CA . LEU A 1 103 ? 0.958 -20.350 -1.660 1.00 47.28 103 LEU A CA 1
ATOM 838 C C . LEU A 1 103 ? 0.362 -19.007 -2.116 1.00 47.28 103 LEU A C 1
ATOM 840 O O . LEU A 1 103 ? 0.746 -17.961 -1.593 1.00 47.28 103 LEU A O 1
ATOM 844 N N . ALA A 1 104 ? -0.572 -19.018 -3.074 1.00 50.34 104 ALA A N 1
ATOM 845 C CA . ALA A 1 104 ? -1.309 -17.816 -3.450 1.00 50.34 104 ALA A CA 1
ATOM 846 C C . ALA A 1 104 ? -2.221 -17.374 -2.297 1.00 50.34 104 ALA A C 1
ATOM 848 O O . ALA A 1 104 ? -2.142 -16.233 -1.873 1.00 50.34 104 ALA A O 1
ATOM 849 N N . THR A 1 105 ? -2.997 -18.263 -1.681 1.00 43.00 105 THR A N 1
ATOM 850 C CA . THR A 1 105 ? -3.841 -17.872 -0.538 1.00 43.00 105 THR A CA 1
ATOM 851 C C . THR A 1 105 ? -3.011 -17.405 0.673 1.00 43.00 105 THR A C 1
ATOM 853 O O . THR A 1 105 ? -3.338 -16.388 1.287 1.00 43.00 105 THR A O 1
ATOM 856 N N . GLU A 1 106 ? -1.873 -18.050 0.955 1.00 39.47 106 GLU A N 1
ATOM 857 C CA . GLU A 1 106 ? -0.943 -17.673 2.038 1.00 39.47 106 GLU A CA 1
ATOM 858 C C . GLU A 1 106 ? -0.246 -16.313 1.815 1.00 39.47 106 GLU A C 1
ATOM 860 O O . GLU A 1 106 ? -0.044 -15.547 2.762 1.00 39.47 106 GLU A O 1
ATOM 865 N N . PHE A 1 107 ? 0.091 -15.958 0.569 1.00 47.03 107 PHE A N 1
ATOM 866 C CA . PHE A 1 107 ? 0.703 -14.660 0.252 1.00 47.03 107 PHE A CA 1
ATOM 867 C C . PHE A 1 107 ? -0.281 -13.490 0.418 1.00 47.03 107 PHE A C 1
ATOM 869 O O . PHE A 1 107 ? 0.139 -12.385 0.768 1.00 47.03 107 PHE A O 1
ATOM 876 N N . PHE A 1 108 ? -1.576 -13.734 0.195 1.00 42.59 108 PHE A N 1
ATOM 877 C CA . PHE A 1 108 ? -2.622 -12.710 0.224 1.00 42.59 108 PHE A CA 1
ATOM 878 C C . PHE A 1 108 ? -3.267 -12.538 1.615 1.00 42.59 108 PHE A C 1
ATOM 880 O O . PHE A 1 108 ? -3.688 -11.426 1.922 1.00 42.59 108 PHE A O 1
ATOM 887 N N . LEU A 1 109 ? -3.289 -13.565 2.483 1.00 40.84 109 LEU A N 1
ATOM 888 C CA . LEU A 1 109 ? -3.830 -13.447 3.852 1.00 40.84 109 LEU A CA 1
ATOM 889 C C . LEU A 1 109 ? -2.775 -13.217 4.950 1.00 40.84 109 LEU A C 1
ATOM 891 O O . LEU A 1 109 ? -3.089 -12.562 5.941 1.00 40.84 109 LEU A O 1
ATOM 895 N N . ASN A 1 110 ? -1.540 -13.720 4.815 1.00 36.75 110 ASN A N 1
ATOM 896 C CA . ASN A 1 110 ? -0.646 -13.882 5.976 1.00 36.75 110 ASN A CA 1
ATOM 897 C C . ASN A 1 110 ? 0.674 -13.089 5.914 1.00 36.75 110 ASN A C 1
ATOM 899 O O . ASN A 1 110 ? 1.689 -13.474 6.494 1.00 36.75 110 ASN A O 1
ATOM 903 N N . GLY A 1 111 ? 0.690 -11.949 5.214 1.00 44.94 111 GLY A N 1
ATOM 904 C CA . GLY A 1 111 ? 1.741 -10.943 5.403 1.00 44.94 111 GLY A CA 1
ATOM 905 C C . GLY A 1 111 ? 3.180 -11.440 5.187 1.00 44.94 111 GLY A C 1
ATOM 906 O O . GLY A 1 111 ? 4.070 -11.104 5.969 1.00 44.94 111 GLY A O 1
ATOM 907 N N . GLY A 1 112 ? 3.434 -12.190 4.110 1.00 44.38 112 GLY A N 1
ATOM 908 C CA . GLY A 1 112 ? 4.766 -12.403 3.526 1.00 44.38 112 GLY A CA 1
ATOM 909 C C . GLY A 1 112 ? 5.882 -12.787 4.507 1.00 44.38 112 GLY A C 1
ATOM 910 O O . GLY A 1 112 ? 6.886 -12.074 4.589 1.00 44.38 112 GLY A O 1
ATOM 911 N N . GLY A 1 113 ? 5.722 -13.886 5.243 1.00 41.25 113 GLY A N 1
ATOM 912 C CA . GLY A 1 113 ? 6.775 -14.501 6.055 1.00 41.25 113 GLY A CA 1
ATOM 913 C C . GLY A 1 113 ? 7.914 -15.094 5.214 1.00 41.25 113 GLY A C 1
ATOM 914 O O . GLY A 1 113 ? 7.706 -15.620 4.127 1.00 41.25 113 GLY A O 1
ATOM 915 N N . ASN A 1 114 ? 9.140 -14.950 5.717 1.00 51.38 114 ASN A N 1
ATOM 916 C CA . ASN A 1 114 ? 10.393 -15.419 5.123 1.00 51.38 114 ASN A CA 1
ATOM 917 C C . ASN A 1 114 ? 10.390 -16.934 4.870 1.00 51.38 114 ASN A C 1
ATOM 919 O O . ASN A 1 114 ? 10.299 -17.696 5.823 1.00 51.38 114 ASN A O 1
ATOM 923 N N . HIS A 1 115 ? 10.674 -17.352 3.638 1.00 40.56 115 HIS A N 1
ATOM 924 C CA . HIS A 1 115 ? 11.315 -18.638 3.368 1.00 40.56 115 HIS A CA 1
ATOM 925 C C . HIS A 1 115 ? 12.537 -18.380 2.479 1.00 40.56 115 HIS A C 1
ATOM 927 O O . HIS A 1 115 ? 12.430 -18.254 1.260 1.00 40.56 115 HIS A O 1
ATOM 933 N N . SER A 1 116 ? 13.705 -18.243 3.114 1.00 38.81 116 SER A N 1
ATOM 934 C CA . SER A 1 116 ? 14.984 -18.475 2.438 1.00 38.81 116 SER A CA 1
ATOM 935 C C . SER A 1 116 ? 15.064 -19.965 2.104 1.00 38.81 116 SER A C 1
ATOM 937 O O . SER A 1 116 ? 14.865 -20.773 3.015 1.00 38.81 116 SER A O 1
ATOM 939 N N . PRO A 1 117 ? 15.380 -20.368 0.861 1.00 41.22 117 PRO A N 1
ATOM 940 C CA . PRO A 1 117 ? 15.785 -21.738 0.622 1.00 41.22 117 PRO A CA 1
ATOM 941 C C . PRO A 1 117 ? 17.145 -21.938 1.291 1.00 41.22 11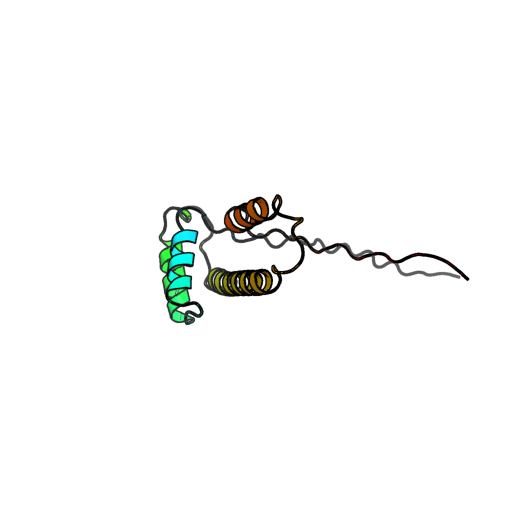7 PRO A C 1
ATOM 943 O O . PRO A 1 117 ? 18.045 -21.101 1.176 1.00 41.22 117 PRO A O 1
ATOM 946 N N . GLY A 1 118 ? 17.235 -23.015 2.067 1.00 33.44 118 GLY A N 1
ATOM 947 C CA . GLY A 1 118 ? 18.394 -23.377 2.861 1.00 33.44 118 GLY A CA 1
ATOM 948 C C . GLY A 1 118 ? 19.688 -23.373 2.054 1.00 33.44 118 GLY A C 1
ATOM 949 O O . GLY A 1 118 ? 19.751 -23.826 0.913 1.00 33.44 118 GLY A O 1
ATOM 950 N N . LYS A 1 119 ? 20.733 -22.862 2.701 1.00 36.84 119 LYS A N 1
ATOM 951 C CA . LYS A 1 119 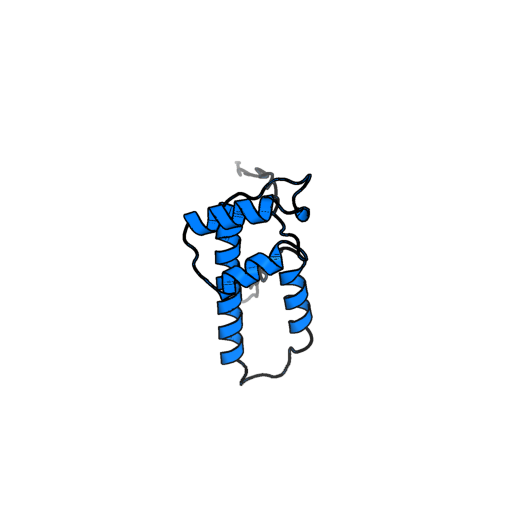? 22.135 -23.054 2.346 1.00 36.84 119 LYS A CA 1
ATOM 952 C C . LYS A 1 119 ? 22.379 -24.557 2.186 1.00 36.84 119 LYS A C 1
ATOM 954 O O . LYS A 1 119 ? 22.394 -25.278 3.180 1.00 36.84 119 LYS A O 1
ATOM 959 N N . ALA A 1 120 ? 22.542 -25.017 0.947 1.00 38.41 120 ALA A N 1
ATOM 960 C CA . ALA A 1 120 ? 23.060 -26.346 0.668 1.00 38.41 120 ALA A CA 1
ATOM 961 C C . ALA A 1 120 ? 24.473 -26.417 1.259 1.00 38.41 120 ALA A C 1
ATOM 963 O O . ALA A 1 120 ? 25.389 -25.724 0.818 1.00 38.41 120 ALA A O 1
ATOM 964 N N . SER A 1 121 ? 24.609 -27.183 2.336 1.00 42.66 121 SER A N 1
ATOM 965 C CA . SER A 1 121 ? 25.897 -27.603 2.863 1.00 42.66 121 SER A CA 1
ATOM 966 C C . SER A 1 121 ? 26.404 -28.707 1.946 1.00 42.66 121 SER A C 1
ATOM 968 O O . SER A 1 121 ? 25.885 -29.817 1.988 1.00 42.66 121 SER A O 1
ATOM 970 N N . SER A 1 122 ? 27.371 -28.402 1.088 1.00 45.81 122 SER A N 1
ATOM 971 C CA . SER A 1 122 ? 28.178 -29.418 0.420 1.00 45.81 122 SER A CA 1
ATOM 972 C C . SER A 1 122 ? 29.410 -29.679 1.282 1.00 45.81 122 SER A C 1
ATOM 974 O O . SER A 1 122 ? 30.428 -29.008 1.131 1.00 45.81 122 SER A O 1
ATOM 976 N N . ASP A 1 123 ? 29.275 -30.618 2.216 1.00 41.66 123 ASP A N 1
ATOM 977 C CA . ASP A 1 123 ? 30.399 -31.406 2.716 1.00 41.66 123 ASP A CA 1
ATOM 978 C C . ASP A 1 123 ? 30.231 -32.814 2.137 1.00 41.66 123 ASP A C 1
ATOM 980 O O . ASP A 1 123 ? 29.225 -33.478 2.392 1.00 41.66 123 ASP A O 1
ATOM 984 N N . ALA A 1 124 ? 31.165 -33.207 1.276 1.00 42.38 124 ALA A N 1
ATOM 985 C CA . ALA A 1 124 ? 31.366 -34.582 0.847 1.00 42.38 124 ALA A CA 1
ATOM 986 C C . ALA A 1 124 ? 32.809 -34.723 0.335 1.00 42.38 124 ALA A C 1
ATOM 988 O O . ALA A 1 124 ? 33.102 -34.417 -0.815 1.00 42.38 124 ALA A O 1
ATOM 989 N N . SER A 1 125 ? 33.684 -35.092 1.274 1.00 43.75 125 SER A N 1
ATOM 990 C CA . SER A 1 125 ? 34.794 -36.062 1.206 1.00 43.75 125 SER A CA 1
ATOM 991 C C . SER A 1 125 ? 35.537 -36.380 -0.105 1.00 43.75 125 SER A C 1
ATOM 993 O O . SER A 1 125 ? 34.932 -36.645 -1.137 1.00 43.75 125 SER A O 1
ATOM 995 N N . VAL A 1 126 ? 36.839 -36.646 0.116 1.00 42.97 126 VAL A N 1
ATOM 996 C CA . VAL A 1 126 ? 37.810 -37.461 -0.652 1.00 42.97 126 VAL A CA 1
ATOM 997 C C . VAL A 1 126 ? 38.535 -36.692 -1.772 1.00 42.97 126 VAL A C 1
ATOM 999 O O . VAL A 1 126 ? 37.895 -36.032 -2.579 1.00 42.97 126 VAL A O 1
ATOM 1002 N N . SER A 1 127 ? 39.871 -36.651 -1.845 1.00 37.44 127 SER A N 1
ATOM 1003 C CA . SER A 1 127 ? 40.908 -37.647 -1.507 1.00 37.44 127 SER A CA 1
ATOM 1004 C C . SER A 1 127 ? 42.104 -37.087 -0.740 1.00 37.44 127 SER A C 1
ATOM 1006 O O . SER A 1 127 ? 42.363 -35.869 -0.842 1.00 37.44 127 SER A O 1
#

Organism: Euroglyphus maynei (NCBI:txid6958)

pLDDT: mean 70.84, std 24.1, range [33.44, 97.94]

Foldseek 3Di:
DDDDDDPPDPDPPPPPDADDADLPPLVVVLVVVCVVPLDDDLVVLVVSQVVSCVDPVNVPHDGDDSVNSVVVSVVVVVVVVVVVVVVVVPVDDPDDPPCVVVVVVCVSPPRDDDDDPDDPDPDDDDD

InterPro domains:
  IPR001356 Homeodomain [PF00046] (17-82)
  IPR001356 Homeodomain [PS50071] (13-83)
  IPR001356 Homeodomain [SM00389] (14-87)
  IPR001356 Homeodomain [cd00086] (16-84)
  IPR009057 Homedomain-like superfamily [SSF46689] (16-85)
  IPR039673 DNA-binding protein SATB1/SATB2 [PTHR15116] (5-90)

Sequence (127 aa):
SHSGHHHSSGTSSRTRIRTSFDPELELPKLHKWFAENRHPSRSQVQEYVKELNSLESRKGRKPLDVNNVVYWFKNARAAHKRAELKFVSNDSNLSNHSFANALATEFFLNGGGNHSPGKASSDASVS

Secondary structure (DSSP, 8-state):
----------------------TTTTHHHHHHHHHH-SS--HHHHHHHHHHHHTSGGGTTSPPPPHHHHHHHHHHHHHHHHHHHHHHHTTTS----TTSHHHHHHHHHHS-----PPP---------